Protein AF-A0A349V2T3-F1 (afdb_monomer)

pLDDT: mean 88.51, std 17.01, range [33.81, 98.19]

Secondary structure (DSSP, 8-state):
------PPPPPS-TTSSPPPPHHHHHHHHHHSTTS--SGGGHHHHHHHHHHHHSSEEHHHHHHHHHHHT--HHHHHHHHHHSTT--EE-TTPPPPPS-EEEEE-SHHHHHTTHHHHHHHHHHHHTTTSEEEEES--S-GGG---

Solvent-accessible surface area (backbone atoms only — not comparable to full-atom values): 8702 Å² total; per-residue (Å²): 142,84,82,82,86,81,79,82,80,85,80,88,79,87,84,87,69,84,78,68,46,69,66,36,36,52,52,45,54,65,45,36,61,95,58,72,82,42,75,91,39,49,67,59,43,51,48,34,39,27,74,75,65,71,33,43,41,58,57,41,49,42,19,48,14,61,70,48,73,48,57,53,65,57,51,49,50,56,44,68,68,42,86,87,50,51,72,38,55,90,92,54,81,74,77,50,93,42,71,48,70,35,24,58,34,72,61,15,43,76,55,44,21,63,64,52,51,53,52,48,43,75,75,35,49,93,69,30,37,77,38,83,37,68,75,82,84,54,69,93,62,43,43,80

Radius of gyration: 20.55 Å; Cα contacts (8 Å, |Δi|>4): 166; chains: 1; bounding box: 59×30×62 Å

Structure (mmCIF, N/CA/C/O backbone):
data_AF-A0A349V2T3-F1
#
_entry.id   AF-A0A349V2T3-F1
#
loop_
_atom_site.group_PDB
_atom_site.id
_atom_site.type_symbol
_atom_site.label_atom_id
_atom_site.label_alt_id
_atom_site.label_comp_id
_atom_site.label_asym_id
_atom_site.label_entity_id
_atom_site.label_seq_id
_atom_site.pdbx_PDB_ins_code
_atom_site.Cartn_x
_atom_site.Cartn_y
_atom_site.Cartn_z
_atom_site.occupancy
_atom_site.B_iso_or_equiv
_atom_site.auth_seq_id
_atom_site.auth_comp_id
_atom_site.auth_asym_id
_atom_site.auth_atom_id
_atom_site.pdbx_PDB_model_num
ATOM 1 N N . MET A 1 1 ? -40.761 3.173 41.885 1.00 41.12 1 MET A N 1
ATOM 2 C CA . MET A 1 1 ? -39.410 2.790 42.365 1.00 41.12 1 MET A CA 1
ATOM 3 C C . MET A 1 1 ? -39.067 1.386 41.877 1.00 41.12 1 MET A C 1
ATOM 5 O O . MET A 1 1 ? -39.654 0.444 42.385 1.00 41.12 1 MET A O 1
ATOM 9 N N . LYS A 1 2 ? -38.152 1.241 40.907 1.00 33.81 2 LYS A N 1
ATOM 10 C CA . LYS A 1 2 ? -37.184 0.128 40.777 1.00 33.81 2 LYS A CA 1
ATOM 11 C C . LYS A 1 2 ? -36.217 0.472 39.635 1.00 33.81 2 LYS A C 1
ATOM 13 O O . LYS A 1 2 ? -36.642 0.856 38.553 1.00 33.81 2 LYS A O 1
ATOM 18 N N . LYS A 1 3 ? -34.924 0.473 39.962 1.00 34.09 3 LYS A N 1
ATOM 19 C CA . LYS A 1 3 ? -33.812 1.036 39.190 1.00 34.09 3 LYS A CA 1
ATOM 20 C C . LYS A 1 3 ? -33.269 0.036 38.158 1.00 34.09 3 LYS A C 1
ATOM 22 O O . LYS A 1 3 ? -33.065 -1.123 38.486 1.00 34.09 3 LYS A O 1
ATOM 27 N N . SER A 1 4 ? -32.994 0.563 36.964 1.00 38.34 4 SER A N 1
ATOM 28 C CA . SER A 1 4 ? -31.768 0.431 36.159 1.00 38.34 4 SER A CA 1
ATOM 29 C C . SER A 1 4 ? -30.995 -0.901 36.173 1.00 38.34 4 SER A C 1
ATOM 31 O O . SER A 1 4 ? -30.253 -1.193 37.110 1.00 38.34 4 SER A O 1
ATOM 33 N N . SER A 1 5 ? -31.056 -1.628 35.050 1.00 36.28 5 SER A N 1
ATOM 34 C CA . SER A 1 5 ? -30.065 -2.648 34.682 1.00 36.28 5 SER A CA 1
ATOM 35 C C . SER A 1 5 ? -28.873 -1.967 34.001 1.00 36.28 5 SER A C 1
ATOM 37 O O . SER A 1 5 ? -28.977 -1.473 32.879 1.00 36.28 5 SER A O 1
ATOM 39 N N . HIS A 1 6 ? -27.750 -1.886 34.713 1.00 38.47 6 HIS A N 1
ATOM 40 C CA . HIS A 1 6 ? -26.508 -1.291 34.225 1.00 38.47 6 HIS A CA 1
ATOM 41 C C . HIS A 1 6 ? -25.808 -2.248 33.247 1.00 38.47 6 HIS A C 1
ATOM 43 O O . HIS A 1 6 ? -25.303 -3.303 33.639 1.00 38.47 6 HIS A O 1
ATOM 49 N N . LYS A 1 7 ? -25.756 -1.869 31.965 1.00 41.34 7 LYS A N 1
ATOM 50 C CA . LYS A 1 7 ? -24.968 -2.557 30.932 1.00 41.34 7 LYS A CA 1
ATOM 51 C C . LYS A 1 7 ? -23.472 -2.348 31.216 1.00 41.34 7 LYS A C 1
ATOM 53 O O . LYS A 1 7 ? -23.028 -1.227 31.444 1.00 41.34 7 LYS A O 1
ATOM 58 N N . ARG A 1 8 ? -22.727 -3.458 31.264 1.00 42.31 8 ARG A N 1
ATOM 59 C CA . ARG A 1 8 ? -21.340 -3.564 31.751 1.00 42.31 8 ARG A CA 1
ATOM 60 C C . ARG A 1 8 ? -20.357 -2.648 31.003 1.00 42.31 8 ARG A C 1
ATOM 62 O O . ARG A 1 8 ? -20.394 -2.531 29.783 1.00 42.31 8 ARG A O 1
ATOM 69 N N . ILE A 1 9 ? -19.476 -2.040 31.796 1.00 47.12 9 ILE A N 1
ATOM 70 C CA . ILE A 1 9 ? -18.431 -1.065 31.457 1.00 47.12 9 ILE A CA 1
ATOM 71 C C . ILE A 1 9 ? -17.311 -1.732 30.632 1.00 47.12 9 ILE A C 1
ATOM 73 O O . ILE A 1 9 ? -16.827 -2.798 31.011 1.00 47.12 9 ILE A O 1
ATOM 77 N N . ARG A 1 10 ? -16.895 -1.090 29.523 1.00 52.00 10 ARG A N 1
ATOM 78 C CA . ARG A 1 10 ? -15.760 -1.487 28.658 1.00 52.00 10 ARG A CA 1
ATOM 79 C C . ARG A 1 10 ? -14.479 -1.654 29.490 1.00 52.00 10 ARG A C 1
ATOM 81 O O . ARG A 1 10 ? -14.051 -0.724 30.172 1.00 52.00 10 ARG A O 1
ATOM 88 N N . GLY A 1 11 ? -13.858 -2.830 29.415 1.00 40.09 11 GLY A N 1
ATOM 89 C CA . GLY A 1 11 ? -12.604 -3.145 30.099 1.00 40.09 11 GLY A CA 1
ATOM 90 C C . GLY A 1 11 ? -11.380 -2.522 29.417 1.00 40.09 11 GLY A C 1
ATOM 91 O O . GLY A 1 11 ? -11.078 -2.836 28.275 1.00 40.09 11 GLY A O 1
ATOM 92 N N . LYS A 1 12 ? -10.711 -1.625 30.153 1.00 42.97 12 LYS A N 1
ATOM 93 C CA . LYS A 1 12 ? -9.303 -1.171 30.100 1.00 42.97 12 LYS A CA 1
ATOM 94 C C . LYS A 1 12 ? -8.491 -1.378 28.802 1.00 42.97 12 LYS A C 1
ATOM 96 O O . LYS A 1 12 ? -7.601 -2.212 28.730 1.00 42.97 12 LYS A O 1
ATOM 101 N N . GLY A 1 13 ? -8.698 -0.433 27.887 1.00 46.53 13 GLY A N 1
ATOM 102 C CA . GLY A 1 13 ? -7.702 0.165 26.979 1.00 46.53 13 GLY A CA 1
ATOM 103 C C . GLY A 1 13 ? -8.022 1.646 26.705 1.00 46.53 13 GLY A C 1
ATOM 104 O O . GLY A 1 13 ? -7.578 2.236 25.728 1.00 46.53 13 GLY A O 1
ATOM 105 N N . ALA A 1 14 ? -8.875 2.243 27.543 1.00 47.50 14 ALA A N 1
ATOM 106 C CA . ALA A 1 14 ? -9.406 3.582 27.359 1.00 47.50 14 ALA A CA 1
ATOM 107 C C . ALA A 1 14 ? -8.377 4.623 27.817 1.00 47.50 14 ALA A C 1
ATOM 109 O O . ALA A 1 14 ? -8.154 4.777 29.017 1.00 47.50 14 ALA A O 1
ATOM 110 N N . GLY A 1 15 ? -7.770 5.347 26.874 1.00 50.41 15 GLY A N 1
ATOM 111 C CA . GLY A 1 15 ? -7.262 6.689 27.174 1.00 50.41 15 GLY A CA 1
ATOM 112 C C . GLY A 1 15 ? -5.919 7.113 26.585 1.00 50.41 15 GLY A C 1
ATOM 113 O O . GLY A 1 15 ? -5.519 8.239 26.855 1.00 50.41 15 GLY A O 1
ATOM 114 N N . LYS A 1 16 ? -5.208 6.293 25.800 1.00 48.44 16 LYS A N 1
ATOM 115 C CA . LYS A 1 16 ? -3.943 6.728 25.162 1.00 48.44 16 LYS A CA 1
ATOM 116 C C . LYS A 1 16 ? -3.793 6.231 23.722 1.00 48.44 16 LYS A C 1
ATOM 118 O O . LYS A 1 16 ? -2.782 5.645 23.360 1.00 48.44 16 LYS A O 1
ATOM 123 N N . GLY A 1 17 ? -4.822 6.450 22.913 1.00 62.81 17 GLY A N 1
ATOM 124 C CA . GLY A 1 17 ? -4.804 6.191 21.475 1.00 62.81 17 GLY A CA 1
ATOM 125 C C . GLY A 1 17 ? -5.642 7.233 20.748 1.00 62.81 17 GLY A C 1
ATOM 126 O O . GLY A 1 17 ? -6.452 7.920 21.376 1.00 62.81 17 GLY A O 1
ATOM 127 N N . ARG A 1 18 ? -5.431 7.373 19.437 1.00 70.94 18 ARG A N 1
ATOM 128 C CA . ARG A 1 18 ? -6.241 8.262 18.602 1.00 70.94 18 ARG A CA 1
ATOM 129 C C . ARG A 1 18 ? -7.714 7.861 18.718 1.00 70.94 18 ARG A C 1
ATOM 131 O O . ARG A 1 18 ? -8.035 6.675 18.686 1.00 70.94 18 ARG A O 1
ATOM 138 N N . ALA A 1 19 ? -8.597 8.840 18.906 1.00 84.81 19 ALA A N 1
ATOM 139 C CA . ALA A 1 19 ? -10.030 8.577 18.914 1.00 84.81 19 ALA A CA 1
ATOM 140 C C . ALA A 1 19 ? -10.466 8.077 17.530 1.00 84.81 19 ALA A C 1
ATOM 142 O O . ALA A 1 19 ? -9.973 8.564 16.511 1.00 84.81 19 ALA A O 1
ATOM 143 N N . VAL A 1 20 ? -11.380 7.109 17.506 1.00 91.31 20 VAL A N 1
ATOM 144 C CA . VAL A 1 20 ? -11.966 6.611 16.260 1.00 91.31 20 VAL A CA 1
ATOM 145 C C . VAL A 1 20 ? -12.893 7.688 15.709 1.00 91.31 20 VAL A C 1
ATO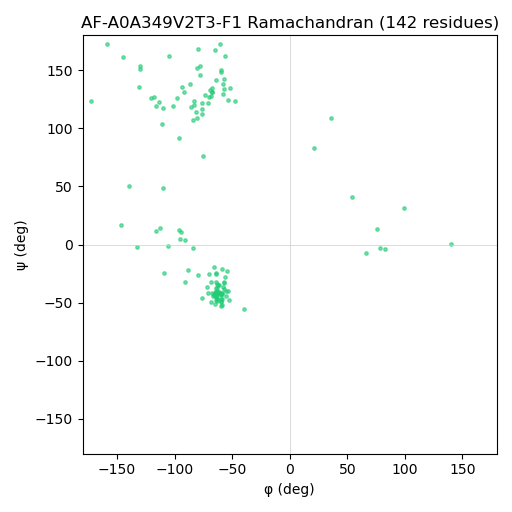M 147 O O . VAL A 1 20 ? -13.828 8.110 16.390 1.00 91.31 20 VAL A O 1
ATOM 150 N N . ASP A 1 21 ? -12.617 8.135 14.489 1.00 93.38 21 ASP A N 1
ATOM 151 C CA . ASP A 1 21 ? -13.490 9.041 13.750 1.00 93.38 21 ASP A CA 1
ATOM 152 C C . ASP A 1 21 ? -14.697 8.253 13.199 1.00 93.38 21 ASP A C 1
ATOM 154 O O . ASP A 1 21 ? -14.493 7.295 12.444 1.00 93.38 21 ASP A O 1
ATOM 158 N N . PRO A 1 22 ? -15.948 8.623 13.545 1.00 94.44 22 PRO A N 1
ATOM 159 C CA . PRO A 1 22 ? -17.143 7.962 13.025 1.00 94.44 22 PRO A CA 1
ATOM 160 C C . PRO A 1 22 ? -17.235 7.959 11.494 1.00 94.44 22 PRO A C 1
ATOM 162 O O . PRO A 1 22 ? -17.760 7.001 10.924 1.00 94.44 22 PRO A O 1
ATOM 165 N N . ALA A 1 23 ? -16.722 8.998 10.823 1.00 96.38 23 ALA A N 1
ATOM 166 C CA . ALA A 1 23 ? -16.718 9.065 9.364 1.00 96.38 23 ALA A CA 1
ATOM 167 C C . ALA A 1 23 ? -15.762 8.018 8.774 1.00 96.38 23 ALA A C 1
ATOM 169 O O . ALA A 1 23 ? -16.174 7.196 7.956 1.00 96.38 23 ALA A O 1
ATOM 170 N N . ALA A 1 24 ? -14.524 7.967 9.278 1.00 95.81 24 ALA A N 1
ATOM 171 C CA . ALA A 1 24 ? -13.537 6.969 8.866 1.00 95.81 24 ALA A CA 1
ATOM 172 C C . ALA A 1 24 ? -14.004 5.534 9.171 1.00 95.81 24 ALA A C 1
ATOM 174 O O . ALA A 1 24 ? -13.743 4.617 8.396 1.00 95.81 24 ALA A O 1
ATOM 175 N N . GLN A 1 25 ? -14.726 5.323 10.275 1.00 96.69 25 GLN A N 1
ATOM 176 C CA . GLN A 1 25 ? -15.301 4.017 10.598 1.00 96.69 25 GLN A CA 1
ATOM 177 C C . GLN A 1 25 ? -16.366 3.582 9.587 1.00 96.69 25 GLN A C 1
ATOM 179 O O . GLN A 1 25 ? -16.357 2.426 9.160 1.00 96.69 25 GLN A O 1
ATOM 184 N N . ALA A 1 26 ? -17.257 4.488 9.177 1.00 97.75 26 ALA A N 1
ATOM 185 C CA . ALA A 1 26 ? -18.260 4.196 8.154 1.00 97.75 26 ALA A CA 1
ATOM 186 C C . ALA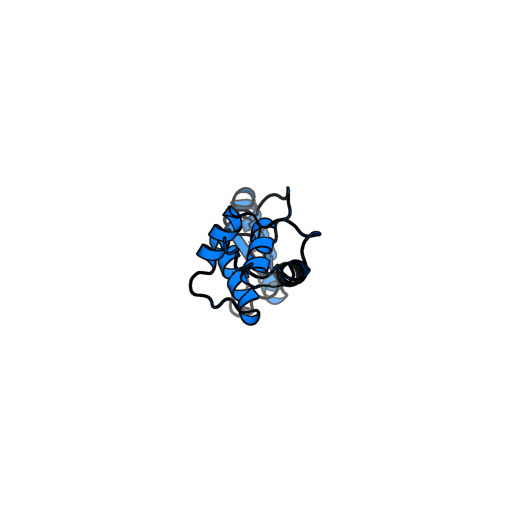 A 1 26 ? -17.616 3.906 6.786 1.00 97.75 26 ALA A C 1
ATOM 188 O O . ALA A 1 26 ? -18.002 2.951 6.113 1.00 97.75 26 ALA A O 1
ATOM 189 N N . GLU A 1 27 ? -16.601 4.685 6.410 1.00 98.00 27 GLU A N 1
ATOM 190 C CA . GLU A 1 27 ? -15.800 4.495 5.196 1.00 98.00 27 GLU A CA 1
ATOM 191 C C . GLU A 1 27 ? -15.111 3.127 5.152 1.00 98.00 27 GLU A C 1
ATOM 193 O O . GLU A 1 27 ? -15.270 2.378 4.185 1.00 98.00 27 GLU A O 1
ATOM 198 N N . VAL A 1 28 ? -14.388 2.771 6.220 1.00 97.94 28 VAL A N 1
ATOM 199 C CA . VAL A 1 28 ? -13.693 1.481 6.312 1.00 97.94 28 VAL A CA 1
ATOM 200 C C . VAL A 1 28 ? -14.690 0.331 6.302 1.00 97.94 28 VAL A C 1
ATOM 202 O O . VAL A 1 28 ? -14.495 -0.611 5.540 1.00 97.94 28 VAL A O 1
ATOM 205 N N . SER A 1 29 ? -15.778 0.426 7.072 1.00 97.69 29 SER A N 1
ATOM 206 C CA . SER A 1 29 ? -16.844 -0.585 7.088 1.00 97.69 29 SER A CA 1
ATOM 207 C C . SER A 1 29 ? -17.404 -0.834 5.683 1.00 97.69 29 SER A C 1
ATOM 209 O O . SER A 1 29 ? -17.523 -1.976 5.252 1.00 97.69 29 SER A O 1
ATOM 211 N N . ALA A 1 30 ? -17.657 0.235 4.921 1.00 98.06 30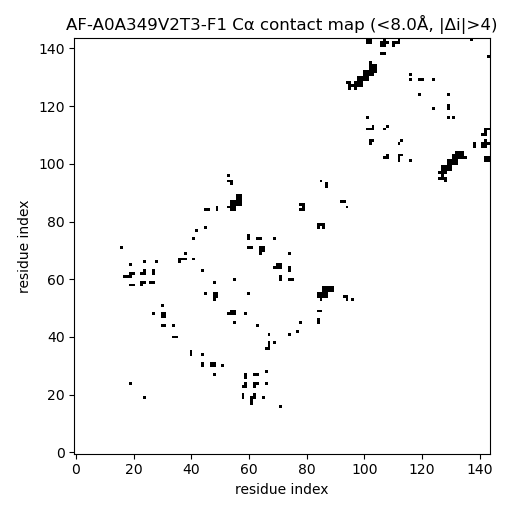 ALA A N 1
ATOM 212 C CA . ALA A 1 30 ? -18.119 0.118 3.544 1.00 98.06 30 ALA A CA 1
ATOM 213 C 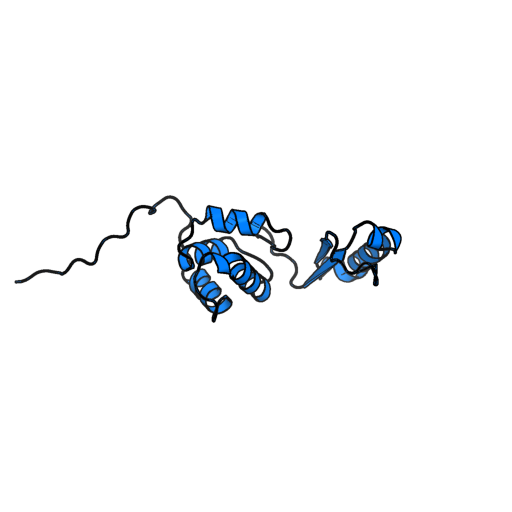C . ALA A 1 30 ? -17.051 -0.452 2.593 1.00 98.06 30 ALA A C 1
ATOM 215 O O . ALA A 1 30 ? -17.403 -1.072 1.590 1.00 98.06 30 ALA A O 1
ATOM 216 N N . ALA A 1 31 ? -15.760 -0.188 2.826 1.00 97.69 31 ALA A N 1
ATOM 217 C CA . ALA A 1 31 ? -14.663 -0.695 1.997 1.00 97.69 31 ALA A CA 1
ATOM 218 C C . ALA A 1 31 ? -14.424 -2.197 2.183 1.00 97.69 31 ALA A C 1
ATOM 220 O O . ALA A 1 31 ? -14.138 -2.884 1.205 1.00 97.69 31 ALA A O 1
ATOM 221 N N . ILE A 1 32 ? -14.575 -2.698 3.409 1.00 97.50 32 ILE A N 1
ATOM 222 C CA . ILE A 1 32 ? -14.338 -4.107 3.756 1.00 97.50 32 ILE A CA 1
ATOM 223 C C . ILE A 1 32 ? -15.621 -4.951 3.756 1.00 97.50 32 ILE A C 1
ATOM 225 O O . ILE A 1 32 ? -15.619 -6.072 4.263 1.00 97.50 32 ILE A O 1
ATOM 229 N N . ASP A 1 33 ? -16.717 -4.422 3.207 1.00 97.31 33 ASP A N 1
ATOM 230 C CA . ASP A 1 33 ? -17.997 -5.125 3.132 1.00 97.31 33 ASP A CA 1
ATOM 231 C C . ASP A 1 33 ? -17.836 -6.522 2.505 1.00 97.31 33 ASP A C 1
ATOM 233 O O . ASP A 1 33 ? -17.128 -6.713 1.512 1.00 97.31 33 ASP A O 1
ATOM 237 N N . GLY A 1 34 ? -18.469 -7.518 3.127 1.00 95.88 34 GLY A N 1
ATOM 238 C CA . GLY A 1 34 ? -18.356 -8.926 2.739 1.00 95.88 34 GLY A CA 1
ATOM 239 C C . GLY A 1 34 ? -17.130 -9.677 3.279 1.00 95.88 34 GLY A C 1
ATOM 240 O O . GLY A 1 34 ? -17.050 -10.890 3.083 1.00 95.88 34 GLY A O 1
ATOM 241 N N . ILE A 1 35 ? -16.203 -9.020 3.986 1.00 96.06 35 ILE A N 1
ATOM 242 C CA . ILE A 1 35 ? -15.077 -9.683 4.666 1.00 96.06 35 ILE A CA 1
ATOM 243 C C . ILE A 1 35 ? -15.445 -9.976 6.125 1.00 96.06 35 ILE A C 1
ATOM 245 O O . ILE A 1 35 ? -15.990 -9.131 6.835 1.00 96.06 35 ILE A O 1
ATOM 249 N N . ALA A 1 36 ? -15.125 -11.181 6.603 1.00 95.06 36 ALA A N 1
ATOM 250 C CA . ALA A 1 36 ? -15.299 -11.521 8.009 1.00 95.06 36 ALA A CA 1
ATOM 251 C C . ALA A 1 36 ? -14.331 -10.706 8.885 1.00 95.06 36 ALA A C 1
ATOM 253 O O . ALA A 1 36 ? -13.128 -10.667 8.630 1.00 95.06 36 ALA A O 1
ATOM 254 N N . LEU A 1 37 ? -14.842 -10.086 9.954 1.00 94.75 37 LEU A N 1
ATOM 255 C CA . LEU A 1 37 ? -14.041 -9.290 10.890 1.00 94.75 37 LEU A CA 1
ATOM 256 C C . LEU A 1 37 ? -13.214 -10.197 11.813 1.00 94.75 37 LEU A C 1
ATOM 258 O O . LEU A 1 37 ? -13.554 -10.420 12.975 1.00 94.75 37 LEU A O 1
ATOM 262 N N . GLN A 1 38 ? -12.140 -10.757 11.264 1.00 94.31 38 GLN A N 1
ATOM 263 C CA . GLN A 1 38 ? -11.187 -11.619 11.956 1.00 94.31 38 GLN A CA 1
ATOM 264 C C . GLN A 1 38 ? -9.763 -11.135 11.688 1.00 94.31 38 GLN A C 1
ATOM 266 O O . GLN A 1 38 ? -9.472 -10.573 10.633 1.00 94.31 38 GLN A O 1
ATOM 271 N N . ARG A 1 39 ? -8.861 -11.387 12.640 1.00 93.62 39 ARG A N 1
ATOM 272 C CA . ARG A 1 39 ? -7.449 -10.982 12.558 1.00 93.62 39 ARG A CA 1
ATOM 273 C C . ARG A 1 39 ? -6.771 -11.462 11.271 1.00 93.62 39 ARG A C 1
ATOM 275 O O . ARG A 1 39 ? -6.023 -10.704 10.663 1.00 93.62 39 ARG A O 1
ATOM 282 N N . ASP A 1 40 ? -7.071 -12.683 10.838 1.00 95.06 40 ASP A N 1
ATOM 283 C CA . ASP A 1 40 ? -6.448 -13.311 9.666 1.00 95.06 40 ASP A CA 1
ATOM 284 C C . ASP A 1 40 ? -6.799 -12.596 8.350 1.00 95.06 40 ASP A C 1
ATOM 286 O O . ASP A 1 40 ? -6.072 -12.706 7.365 1.00 95.06 40 ASP A O 1
ATOM 290 N N . HIS A 1 41 ? -7.871 -11.797 8.343 1.00 96.38 41 HIS A N 1
ATOM 291 C CA . HIS A 1 41 ? -8.282 -10.986 7.199 1.00 96.38 41 HIS A CA 1
ATOM 292 C C . HIS A 1 41 ? -7.684 -9.573 7.192 1.00 96.38 41 HIS A C 1
ATOM 294 O O . HIS A 1 41 ? -8.001 -8.793 6.297 1.00 96.38 41 HIS A O 1
ATOM 300 N N . LEU A 1 42 ? -6.801 -9.224 8.136 1.00 97.19 42 LEU A N 1
ATOM 301 C CA . LEU A 1 42 ? -6.223 -7.879 8.235 1.00 97.19 42 LEU A CA 1
ATOM 302 C C . LEU A 1 42 ? -5.602 -7.399 6.913 1.00 97.19 42 LEU A C 1
ATOM 304 O O . LEU A 1 42 ? -5.885 -6.287 6.478 1.00 97.19 42 LEU A O 1
ATOM 308 N N . ILE A 1 43 ? -4.791 -8.235 6.260 1.00 97.31 43 ILE A N 1
ATOM 309 C CA . ILE A 1 43 ? -4.120 -7.869 5.002 1.00 97.31 43 ILE A CA 1
ATOM 310 C C . ILE A 1 43 ? -5.141 -7.630 3.881 1.00 97.31 43 ILE A C 1
ATOM 312 O O . ILE A 1 43 ? -5.034 -6.639 3.165 1.00 97.31 43 ILE A O 1
ATOM 316 N N . GLU A 1 44 ? -6.165 -8.478 3.768 1.00 97.44 44 GLU A N 1
ATOM 317 C CA . GLU A 1 44 ? -7.241 -8.301 2.782 1.00 97.44 44 GLU A CA 1
ATOM 318 C C . GLU A 1 44 ? -8.028 -7.006 3.043 1.00 97.44 44 GLU A C 1
ATOM 320 O O . GLU A 1 44 ? -8.286 -6.234 2.122 1.00 97.44 44 GLU A O 1
ATOM 325 N N . CYS A 1 45 ? -8.338 -6.700 4.306 1.00 98.00 45 CYS A N 1
ATOM 326 C CA . CYS A 1 45 ? -8.966 -5.433 4.677 1.00 98.00 45 CYS A CA 1
ATOM 327 C C . CYS A 1 45 ? -8.104 -4.222 4.279 1.00 98.00 45 CYS A C 1
ATOM 329 O O . CYS A 1 45 ? -8.631 -3.249 3.737 1.00 98.00 45 CYS A O 1
ATOM 331 N N . LEU A 1 46 ? -6.787 -4.276 4.510 1.00 98.12 46 LEU A N 1
ATOM 332 C CA . LEU A 1 46 ? -5.858 -3.217 4.098 1.00 98.12 46 LEU A CA 1
ATOM 333 C C . LEU A 1 46 ? -5.841 -3.051 2.572 1.00 98.12 46 LEU A C 1
ATOM 335 O O . LEU A 1 46 ? -5.888 -1.918 2.092 1.00 98.12 46 LEU A O 1
ATOM 339 N N . HIS A 1 47 ? -5.854 -4.149 1.807 1.00 97.56 47 HIS A N 1
ATOM 340 C CA . HIS A 1 47 ? -5.974 -4.088 0.348 1.00 97.56 47 HIS A CA 1
ATOM 341 C C . HIS A 1 47 ? -7.271 -3.411 -0.090 1.00 97.56 47 HIS A C 1
ATOM 343 O O . HIS A 1 47 ? -7.215 -2.485 -0.893 1.00 97.56 47 HIS A O 1
ATOM 349 N N . ARG A 1 48 ? -8.425 -3.768 0.486 1.00 97.88 48 ARG A N 1
ATOM 350 C CA . ARG A 1 48 ? -9.704 -3.124 0.136 1.00 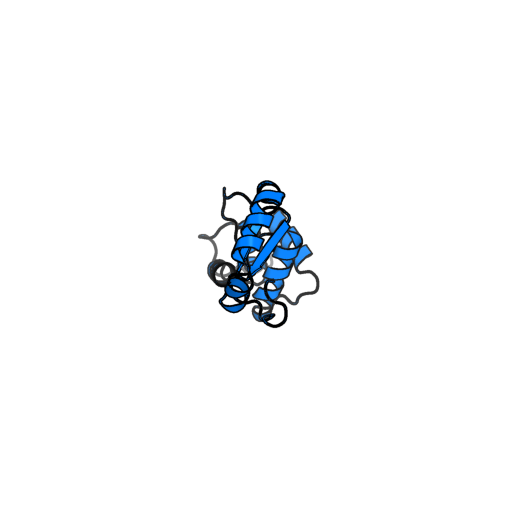97.88 48 ARG A CA 1
ATOM 351 C C . ARG A 1 48 ? -9.723 -1.625 0.408 1.00 97.88 48 ARG A C 1
ATOM 353 O O . ARG A 1 48 ? -10.227 -0.857 -0.415 1.00 97.88 48 ARG A O 1
ATOM 360 N N . ILE A 1 49 ? -9.181 -1.204 1.549 1.00 97.56 49 ILE A N 1
ATOM 361 C CA . ILE A 1 49 ? -9.071 0.219 1.888 1.00 97.56 49 ILE A CA 1
ATOM 362 C C . ILE A 1 49 ? -8.149 0.910 0.879 1.00 97.56 49 ILE A C 1
ATOM 364 O O . ILE A 1 49 ? -8.530 1.930 0.308 1.00 97.56 49 ILE A O 1
ATOM 368 N N . GLN A 1 50 ? -6.977 0.338 0.595 1.00 96.19 50 GLN A N 1
ATOM 369 C CA . GLN A 1 50 ? -6.043 0.914 -0.366 1.00 96.19 50 GLN A CA 1
ATOM 370 C C . GLN A 1 50 ? -6.604 0.958 -1.793 1.00 96.19 50 GLN A C 1
ATOM 372 O O . GLN A 1 50 ? -6.442 1.962 -2.476 1.00 96.19 50 GLN A O 1
ATOM 377 N N . ASP A 1 51 ? -7.302 -0.069 -2.263 1.00 95.00 51 ASP A N 1
ATOM 378 C CA . ASP A 1 51 ? -7.872 -0.080 -3.613 1.00 95.00 51 ASP A CA 1
ATOM 379 C C . ASP A 1 51 ? -8.925 1.016 -3.786 1.00 95.00 51 ASP A C 1
ATOM 381 O O . ASP A 1 51 ? -8.994 1.670 -4.840 1.00 95.00 51 ASP A O 1
ATOM 385 N N . ARG A 1 52 ? -9.712 1.249 -2.728 1.00 95.81 52 ARG A N 1
ATOM 386 C CA . ARG A 1 52 ? -10.768 2.260 -2.702 1.00 95.81 52 ARG A CA 1
ATOM 387 C C . ARG A 1 52 ? -10.231 3.679 -2.543 1.00 95.81 52 ARG A C 1
ATOM 389 O O . ARG A 1 52 ? -10.673 4.563 -3.272 1.00 95.81 52 ARG A O 1
ATOM 396 N N . TYR A 1 53 ? -9.300 3.896 -1.617 1.00 94.81 53 TYR A N 1
ATOM 397 C CA . TYR A 1 53 ? -8.824 5.230 -1.223 1.00 94.81 53 TYR A CA 1
ATOM 398 C C . TYR A 1 53 ? -7.423 5.576 -1.750 1.00 94.81 53 TYR A C 1
ATOM 400 O O . TYR A 1 53 ? -6.932 6.679 -1.524 1.00 94.81 53 TYR A O 1
ATOM 408 N N . LYS A 1 54 ? -6.776 4.652 -2.467 1.00 93.88 54 LYS A N 1
ATOM 409 C CA . LYS A 1 54 ? -5.415 4.736 -3.041 1.00 93.88 54 LYS A CA 1
ATOM 410 C C . LYS A 1 54 ? -4.270 4.804 -2.036 1.00 93.88 54 LYS A C 1
ATOM 412 O O . LYS A 1 54 ? -3.115 4.711 -2.431 1.00 93.88 54 LYS A O 1
ATOM 417 N N . HIS A 1 55 ? -4.580 4.929 -0.754 1.00 95.31 55 HIS A N 1
ATOM 418 C CA . HIS A 1 55 ? -3.627 4.968 0.342 1.00 95.31 55 HIS A CA 1
ATOM 419 C C . HIS A 1 55 ? -4.321 4.586 1.654 1.00 95.31 55 HIS A C 1
ATOM 421 O O . HIS A 1 55 ? -5.546 4.464 1.718 1.00 95.31 55 HIS A O 1
ATOM 427 N N . LEU A 1 56 ? -3.530 4.424 2.709 1.00 96.81 56 LEU A N 1
ATOM 428 C CA . LEU A 1 56 ? -3.989 4.123 4.057 1.00 96.81 56 LEU A CA 1
ATOM 429 C C . LEU A 1 56 ? -3.755 5.333 4.957 1.00 96.81 56 LEU A C 1
ATOM 431 O O . LEU A 1 56 ? -2.628 5.610 5.375 1.00 96.81 56 LEU A O 1
ATOM 435 N N . SER A 1 57 ? -4.825 6.063 5.261 1.00 95.44 57 SER A N 1
ATOM 436 C CA . SER A 1 57 ? -4.749 7.205 6.171 1.00 95.44 57 SER A CA 1
ATOM 437 C C . SER A 1 57 ? -4.706 6.753 7.638 1.00 95.44 57 SER A C 1
ATOM 439 O O . SER A 1 57 ? -5.242 5.705 8.012 1.00 95.44 57 SER A O 1
ATOM 441 N N . ALA A 1 58 ? -4.112 7.564 8.513 1.00 93.56 58 ALA A N 1
ATOM 442 C CA . ALA A 1 58 ? -4.107 7.282 9.951 1.00 93.56 58 ALA A CA 1
ATOM 443 C C . ALA A 1 58 ? -5.524 7.129 10.576 1.00 93.56 58 ALA A C 1
ATOM 445 O O . ALA A 1 58 ? -5.701 6.227 11.408 1.00 93.56 58 ALA A O 1
ATOM 446 N N . PRO A 1 59 ? -6.552 7.920 10.184 1.00 94.44 59 PRO A N 1
ATOM 447 C CA . PRO A 1 59 ? -7.942 7.654 10.564 1.00 94.44 59 PRO A CA 1
ATOM 448 C C . PRO A 1 59 ? -8.456 6.284 10.102 1.00 94.44 59 PRO A C 1
ATOM 450 O O . PRO A 1 59 ? -9.072 5.582 10.904 1.00 94.44 59 PRO A O 1
ATOM 453 N N . HIS A 1 60 ? -8.158 5.860 8.865 1.00 96.50 60 HIS A N 1
ATOM 454 C CA . HIS A 1 60 ? -8.574 4.542 8.354 1.00 96.50 60 HIS A CA 1
ATOM 455 C C . HIS A 1 60 ? -7.926 3.391 9.124 1.00 96.50 60 HIS A C 1
ATOM 457 O O . HIS A 1 60 ? -8.617 2.447 9.497 1.00 96.50 60 HIS A O 1
ATOM 463 N N . LEU A 1 61 ? -6.628 3.477 9.429 1.00 96.06 61 LEU A N 1
ATOM 464 C CA . LEU A 1 61 ? -5.932 2.449 10.216 1.00 96.06 61 LEU A CA 1
ATOM 465 C C . LEU A 1 61 ? -6.482 2.351 11.646 1.00 96.06 61 LEU A C 1
ATOM 467 O O . LEU A 1 61 ? -6.669 1.254 12.172 1.00 96.06 61 LEU A O 1
ATOM 471 N N . THR A 1 62 ? -6.791 3.496 12.262 1.00 95.12 62 THR A N 1
ATOM 472 C CA . THR A 1 62 ? -7.402 3.548 13.602 1.00 95.12 62 THR A CA 1
ATOM 473 C C . THR A 1 62 ? -8.805 2.936 13.593 1.00 95.12 62 THR A C 1
ATOM 475 O O . THR A 1 62 ? -9.146 2.155 14.480 1.00 95.12 62 THR A O 1
ATOM 478 N N . ALA A 1 63 ? -9.609 3.256 12.575 1.00 96.38 63 ALA A N 1
ATOM 479 C CA . ALA A 1 63 ? -10.941 2.691 12.393 1.00 96.38 63 ALA A CA 1
ATOM 480 C C . ALA A 1 63 ? -10.905 1.176 12.141 1.00 96.38 63 ALA A C 1
ATOM 482 O O . ALA A 1 63 ? -11.688 0.440 12.741 1.00 96.38 63 ALA A O 1
ATOM 483 N N . LEU A 1 64 ? -9.976 0.697 11.310 1.00 97.50 64 LEU A N 1
ATOM 484 C CA . LEU A 1 64 ? -9.802 -0.731 11.048 1.00 97.50 64 LEU A CA 1
ATOM 485 C C . LEU A 1 64 ? -9.403 -1.499 12.315 1.00 97.50 64 LEU A C 1
ATOM 487 O O . LEU A 1 64 ? -9.940 -2.576 12.571 1.00 97.50 64 LEU A O 1
ATOM 491 N N . ALA A 1 65 ? -8.501 -0.936 13.126 1.00 96.56 65 ALA A N 1
ATOM 492 C CA . ALA A 1 65 ? -8.105 -1.529 14.401 1.00 96.56 65 ALA A CA 1
ATOM 493 C C . ALA A 1 65 ? -9.298 -1.680 15.360 1.00 96.56 65 ALA A C 1
ATOM 495 O O . ALA A 1 65 ? -9.454 -2.732 15.977 1.00 96.56 65 ALA A O 1
ATOM 496 N N . ASP A 1 66 ? -10.176 -0.673 15.439 1.00 95.44 66 ASP A N 1
ATOM 497 C CA . ASP A 1 66 ? -11.401 -0.755 16.244 1.00 95.44 66 ASP A CA 1
ATOM 498 C C . ASP A 1 66 ? -12.377 -1.809 15.692 1.00 95.44 66 ASP A C 1
ATOM 500 O O . ASP A 1 66 ? -12.888 -2.625 16.457 1.00 95.44 66 ASP A O 1
ATOM 504 N N . LEU A 1 67 ? -12.583 -1.878 14.373 1.00 95.81 67 LEU A N 1
ATOM 505 C CA . LEU A 1 67 ? -13.483 -2.865 13.755 1.00 95.81 67 LEU A CA 1
ATOM 506 C C . LEU A 1 67 ? -13.016 -4.314 13.963 1.00 95.81 67 LEU A C 1
ATOM 508 O O . LEU A 1 67 ? -13.831 -5.182 14.272 1.00 95.81 67 LEU A O 1
ATOM 512 N N . LEU A 1 68 ? -11.712 -4.573 13.837 1.00 95.50 68 LEU A N 1
ATOM 513 C CA . LEU A 1 68 ? -11.123 -5.901 14.046 1.00 95.50 68 LEU A CA 1
ATOM 514 C C . LEU A 1 68 ? -10.812 -6.208 15.521 1.00 95.50 68 LEU A C 1
ATOM 516 O O . LEU A 1 68 ? -10.365 -7.312 15.828 1.00 95.50 68 LEU A O 1
ATOM 520 N N . GLN A 1 69 ? -11.042 -5.254 16.434 1.00 94.44 69 GLN A N 1
ATOM 521 C CA . GLN A 1 69 ? -10.675 -5.343 17.855 1.00 94.44 69 GLN A CA 1
ATOM 522 C C . GLN A 1 69 ? -9.181 -5.673 18.067 1.00 94.44 69 GLN A C 1
ATOM 524 O O . GLN A 1 69 ? -8.817 -6.460 18.943 1.00 94.44 69 GLN A O 1
ATOM 529 N N . LEU A 1 70 ? -8.311 -5.056 17.262 1.00 94.62 70 LEU A N 1
ATOM 530 C CA . LEU A 1 70 ? -6.853 -5.188 17.326 1.00 94.62 70 LEU A CA 1
ATOM 531 C C . LEU A 1 70 ? -6.206 -3.949 17.954 1.00 94.62 70 LEU A C 1
ATOM 533 O O . LEU A 1 70 ? -6.794 -2.868 18.019 1.00 94.62 70 LEU A O 1
ATOM 537 N N . ALA A 1 71 ? -4.958 -4.088 18.404 1.00 93.25 71 ALA A N 1
ATOM 538 C CA . ALA A 1 71 ? -4.175 -2.937 18.834 1.00 93.25 71 ALA A CA 1
ATOM 539 C C . ALA A 1 71 ? -3.854 -2.035 17.620 1.00 93.25 71 ALA A C 1
ATOM 541 O O . ALA A 1 71 ? -3.399 -2.551 16.598 1.00 93.25 71 ALA A O 1
ATOM 542 N N . PRO A 1 72 ? -4.000 -0.696 17.714 1.00 92.12 72 PRO A N 1
ATOM 543 C CA . PRO A 1 72 ? -3.654 0.203 16.609 1.00 92.12 72 PRO A CA 1
ATOM 544 C C . PRO A 1 72 ? -2.203 0.065 16.134 1.00 92.12 72 PRO A C 1
ATOM 546 O O . PRO A 1 72 ? -1.926 0.200 14.946 1.00 92.12 72 PRO A O 1
ATOM 549 N N . THR A 1 73 ? -1.281 -0.235 17.055 1.00 92.69 73 THR A N 1
ATOM 550 C CA . THR A 1 73 ? 0.135 -0.477 16.749 1.00 92.69 73 THR A CA 1
ATOM 551 C C . THR A 1 73 ? 0.324 -1.685 15.848 1.00 92.69 73 THR A C 1
ATOM 553 O O . THR A 1 73 ? 1.100 -1.615 14.910 1.00 92.69 73 THR A O 1
ATOM 556 N N . GLU A 1 74 ? -0.424 -2.759 16.078 1.00 94.38 74 GLU A N 1
ATOM 557 C CA . GLU A 1 74 ? -0.316 -3.983 15.291 1.00 94.38 74 GLU A CA 1
ATOM 558 C C . GLU A 1 74 ? -0.780 -3.766 13.846 1.00 94.38 74 GLU A C 1
ATOM 560 O O . GLU A 1 74 ? -0.106 -4.166 12.899 1.00 94.38 74 GLU A O 1
ATOM 565 N N . VAL A 1 75 ? -1.906 -3.070 13.664 1.00 96.06 75 VAL A N 1
ATOM 566 C CA . VAL A 1 75 ? -2.403 -2.706 12.329 1.00 96.06 75 VAL A CA 1
ATOM 567 C C . VAL A 1 75 ? -1.396 -1.808 11.607 1.00 96.06 75 VAL A C 1
ATOM 569 O O . VAL A 1 75 ? -1.137 -1.999 10.420 1.00 96.06 75 VAL A O 1
ATOM 572 N N . TYR A 1 76 ? -0.792 -0.857 12.324 1.00 94.81 76 TYR A N 1
ATOM 573 C CA . TYR A 1 76 ? 0.224 0.039 11.775 1.00 94.81 76 TYR A CA 1
ATOM 574 C C . TYR A 1 76 ? 1.524 -0.687 11.401 1.00 94.81 76 TYR A C 1
ATOM 576 O O . TYR A 1 76 ? 2.098 -0.416 10.346 1.00 94.81 76 TYR A O 1
ATOM 584 N N . GLU A 1 77 ? 1.984 -1.620 12.233 1.00 95.50 77 GLU A N 1
ATOM 585 C CA . GLU A 1 77 ? 3.150 -2.463 11.956 1.00 95.50 77 GLU A CA 1
ATOM 586 C C . GLU A 1 77 ? 2.936 -3.279 10.684 1.00 95.50 77 GLU A C 1
ATOM 588 O O . GLU A 1 77 ? 3.775 -3.240 9.790 1.00 95.50 77 GLU A O 1
ATOM 593 N N . VAL A 1 78 ? 1.784 -3.941 10.543 1.00 96.81 78 VAL A N 1
ATOM 594 C CA . VAL A 1 78 ? 1.468 -4.709 9.330 1.00 96.81 78 VAL A CA 1
ATOM 595 C C . VAL A 1 78 ? 1.396 -3.790 8.110 1.00 96.81 78 VAL A C 1
ATOM 597 O O . VAL A 1 78 ? 2.014 -4.083 7.087 1.00 96.81 78 VAL A O 1
ATOM 600 N N . ALA A 1 79 ? 0.702 -2.655 8.217 1.00 96.75 79 ALA A N 1
ATOM 601 C CA . ALA A 1 79 ? 0.564 -1.712 7.110 1.00 96.75 79 ALA A CA 1
ATOM 602 C C . ALA A 1 79 ? 1.911 -1.126 6.653 1.00 96.75 79 ALA A C 1
ATOM 604 O O . ALA A 1 79 ? 2.099 -0.899 5.466 1.00 96.75 79 ALA A O 1
ATOM 605 N N . THR A 1 80 ? 2.856 -0.892 7.564 1.00 94.88 80 THR A N 1
ATOM 606 C CA . THR A 1 80 ? 4.178 -0.337 7.218 1.00 94.88 80 THR A CA 1
ATOM 607 C C . THR A 1 80 ? 5.214 -1.399 6.848 1.00 94.88 80 THR A C 1
ATOM 609 O O . THR A 1 80 ? 6.178 -1.088 6.150 1.00 94.88 80 THR A O 1
ATOM 612 N N . PHE A 1 81 ? 5.030 -2.648 7.282 1.00 95.38 81 PHE A N 1
ATOM 613 C CA . PHE A 1 81 ? 5.935 -3.755 6.975 1.00 95.38 81 PHE A CA 1
ATOM 614 C C . PHE A 1 81 ? 5.852 -4.194 5.507 1.00 95.38 81 PHE A C 1
ATOM 616 O O . PHE A 1 81 ? 6.877 -4.466 4.878 1.00 95.38 81 PHE A O 1
ATOM 623 N N . TYR A 1 82 ? 4.645 -4.263 4.939 1.00 93.62 82 TYR A N 1
ATOM 624 C CA . TYR A 1 82 ? 4.464 -4.663 3.544 1.00 93.62 82 TYR A CA 1
ATOM 625 C C . TYR A 1 82 ? 4.677 -3.480 2.596 1.00 93.62 82 TYR A C 1
ATOM 627 O O . TYR A 1 82 ? 3.909 -2.524 2.591 1.00 93.62 82 TYR A O 1
ATOM 635 N N . HIS A 1 83 ? 5.657 -3.609 1.698 1.00 87.44 83 HIS A N 1
ATOM 636 C CA . HIS A 1 83 ? 5.995 -2.601 0.680 1.00 87.44 83 HIS A CA 1
ATOM 637 C C . HIS A 1 83 ? 4.817 -2.174 -0.219 1.00 87.44 83 HIS A C 1
ATOM 639 O O . HIS A 1 83 ? 4.848 -1.109 -0.827 1.00 87.44 83 HIS A O 1
ATOM 645 N N . HIS A 1 84 ? 3.788 -3.015 -0.336 1.00 90.75 84 HIS A N 1
ATOM 646 C CA . HIS A 1 84 ? 2.641 -2.745 -1.194 1.00 90.75 84 HIS A CA 1
ATOM 647 C C . HIS A 1 84 ? 1.748 -1.612 -0.673 1.00 90.75 84 HIS A C 1
ATOM 649 O O . HIS A 1 84 ? 1.036 -0.998 -1.468 1.00 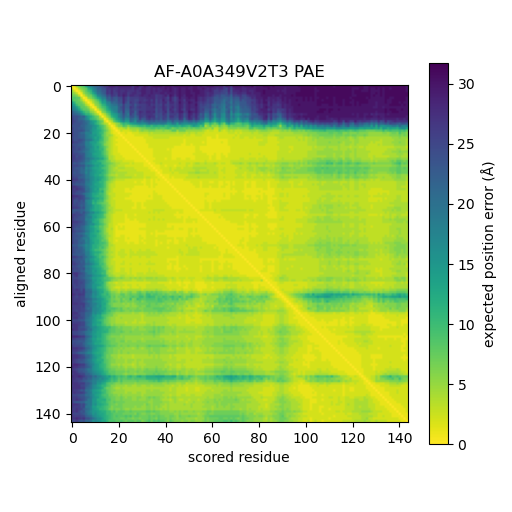90.75 84 HIS A O 1
ATOM 655 N N . PHE A 1 85 ? 1.750 -1.356 0.635 1.00 95.31 85 PHE A N 1
ATOM 656 C CA . PHE A 1 85 ? 0.843 -0.397 1.246 1.00 95.31 85 PHE A CA 1
ATOM 657 C C . PHE A 1 85 ? 1.449 1.005 1.330 1.00 95.31 85 PHE A C 1
ATOM 659 O O . PHE A 1 85 ? 2.556 1.206 1.824 1.00 95.31 85 PHE A O 1
ATOM 666 N N . ASP A 1 86 ? 0.681 1.993 0.886 1.00 94.88 86 ASP A N 1
ATOM 667 C CA . ASP A 1 86 ? 1.015 3.406 0.949 1.00 94.88 86 ASP A CA 1
ATOM 668 C C . ASP A 1 86 ? 0.361 4.022 2.191 1.00 94.88 86 ASP A C 1
ATOM 670 O O . ASP A 1 86 ? -0.790 4.459 2.171 1.00 94.88 86 ASP A O 1
ATOM 674 N N . VAL A 1 87 ? 1.095 4.035 3.302 1.00 94.94 87 VAL A N 1
ATOM 675 C CA . VAL A 1 87 ? 0.644 4.651 4.558 1.00 94.94 87 VAL A CA 1
ATOM 676 C C . VAL A 1 87 ? 0.911 6.153 4.525 1.00 94.94 87 VAL A C 1
ATOM 678 O O . VAL A 1 87 ? 2.056 6.568 4.374 1.00 94.94 87 VAL A O 1
ATOM 681 N N . VAL A 1 88 ? -0.134 6.960 4.721 1.00 93.19 88 VAL A N 1
ATOM 682 C CA . VAL A 1 88 ? -0.051 8.430 4.747 1.00 93.19 88 VAL A CA 1
ATOM 683 C C . VAL A 1 88 ? -0.290 8.922 6.168 1.00 93.19 88 VAL A C 1
ATOM 685 O O . VAL A 1 88 ? -1.360 8.707 6.759 1.00 93.19 88 VAL A O 1
ATOM 688 N N . ARG A 1 89 ? 0.722 9.578 6.738 1.00 86.38 89 ARG A N 1
ATOM 689 C CA . ARG A 1 89 ? 0.641 10.177 8.076 1.00 86.38 89 ARG A CA 1
ATOM 690 C C . ARG A 1 89 ? -0.085 11.521 8.024 1.00 86.38 89 ARG A C 1
ATOM 692 O O . ARG A 1 89 ? -0.355 12.085 6.969 1.00 86.38 89 ARG A O 1
ATOM 699 N N . GLU A 1 90 ? -0.427 12.049 9.195 1.00 79.62 90 GLU A N 1
ATOM 700 C CA . GLU A 1 90 ? -1.046 13.373 9.285 1.00 79.62 90 GLU A CA 1
ATOM 701 C C . GLU A 1 90 ? -0.156 14.452 8.661 1.00 79.62 90 GLU A C 1
ATOM 703 O O . GLU A 1 90 ? 1.021 14.563 8.997 1.00 79.62 90 GLU A O 1
ATOM 708 N N . GLY A 1 91 ? -0.737 15.258 7.771 1.00 79.50 91 GLY A N 1
ATOM 709 C CA . GLY A 1 91 ? -0.028 16.343 7.090 1.00 79.50 91 GLY A CA 1
ATOM 710 C C . GLY A 1 91 ? 0.863 15.895 5.929 1.00 79.50 91 GLY A C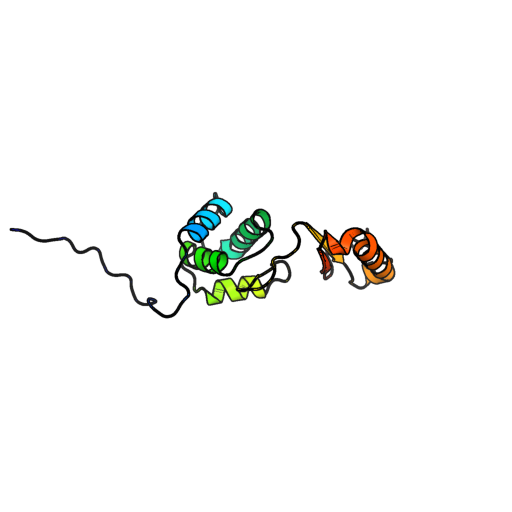 1
ATOM 711 O O . GLY A 1 91 ? 1.414 16.752 5.240 1.00 79.50 91 GLY A O 1
ATOM 712 N N . GLU A 1 92 ? 0.985 14.592 5.668 1.00 86.94 92 GLU A N 1
ATOM 713 C CA . GLU A 1 92 ? 1.653 14.099 4.467 1.00 86.94 92 GLU A CA 1
ATOM 714 C C . GLU A 1 92 ? 0.736 14.224 3.248 1.00 86.94 92 GLU A C 1
ATOM 716 O O . GLU A 1 92 ? -0.489 14.097 3.325 1.00 86.94 92 GLU A O 1
ATOM 721 N N . LYS A 1 93 ? 1.344 14.492 2.092 1.00 85.94 93 LYS A N 1
ATOM 722 C CA . LYS A 1 93 ? 0.623 14.551 0.824 1.00 85.94 93 LYS A CA 1
ATOM 723 C C . LYS A 1 93 ? 0.267 13.128 0.393 1.00 85.94 93 LYS A C 1
ATOM 725 O O . LYS A 1 93 ? 1.148 12.274 0.316 1.00 85.94 93 LYS A O 1
ATOM 730 N N . ALA A 1 94 ? -1.004 12.899 0.071 1.00 88.62 94 ALA A N 1
ATOM 731 C CA . ALA A 1 94 ? -1.433 11.634 -0.511 1.00 88.62 94 ALA A CA 1
ATOM 732 C C . ALA A 1 94 ? -0.697 11.359 -1.843 1.00 88.62 94 ALA A C 1
ATOM 734 O O . ALA A 1 94 ? -0.358 12.309 -2.564 1.00 88.62 94 ALA A O 1
ATOM 735 N N . PRO A 1 95 ? -0.445 10.081 -2.185 1.00 88.00 95 PRO A N 1
ATOM 736 C CA . PRO A 1 95 ? 0.078 9.702 -3.492 1.00 88.00 95 PRO A CA 1
ATOM 737 C C . PRO A 1 95 ? -0.805 10.211 -4.637 1.00 88.00 95 PRO A C 1
ATOM 739 O O . PRO A 1 95 ? -1.976 10.532 -4.445 1.00 88.00 95 PRO A O 1
ATOM 742 N N . ALA A 1 96 ? -0.246 10.247 -5.846 1.00 88.00 96 ALA A N 1
ATOM 743 C CA . ALA A 1 96 ? -1.041 10.472 -7.048 1.00 88.00 96 ALA A CA 1
ATOM 744 C C . ALA A 1 96 ? -2.115 9.379 -7.208 1.00 88.00 96 ALA A C 1
ATOM 746 O O . ALA A 1 96 ? -1.884 8.224 -6.845 1.00 88.00 96 ALA A O 1
ATOM 747 N N . ASP A 1 97 ? -3.248 9.734 -7.822 1.00 87.06 97 ASP A N 1
ATOM 748 C CA . ASP A 1 97 ? -4.395 8.833 -8.032 1.00 87.06 97 ASP A CA 1
ATOM 749 C C . ASP A 1 97 ? -4.026 7.544 -8.783 1.00 87.06 97 ASP A C 1
ATOM 751 O O . ASP A 1 97 ? -4.654 6.497 -8.598 1.00 87.06 97 ASP A O 1
ATOM 755 N N . LEU A 1 98 ? -2.992 7.621 -9.626 1.00 91.00 98 LEU A N 1
ATOM 756 C CA . LEU A 1 98 ? -2.402 6.490 -10.324 1.00 91.00 98 LEU A CA 1
ATOM 757 C C . LEU A 1 98 ? -0.944 6.306 -9.897 1.00 91.00 98 LEU A C 1
ATOM 759 O O . LEU A 1 98 ? -0.126 7.223 -9.998 1.00 91.00 98 LEU A O 1
ATOM 763 N N . THR A 1 99 ? -0.618 5.085 -9.477 1.00 92.81 99 THR A N 1
ATOM 764 C CA . THR A 1 99 ? 0.758 4.634 -9.252 1.00 92.81 99 THR A CA 1
ATOM 765 C C . THR A 1 99 ? 1.101 3.554 -10.276 1.00 92.81 99 THR A C 1
ATOM 767 O O . THR A 1 99 ? 0.419 2.532 -10.346 1.00 92.81 99 THR A O 1
ATOM 770 N N . VAL A 1 100 ? 2.159 3.772 -11.056 1.00 94.88 100 VAL A N 1
ATOM 771 C CA . VAL A 1 100 ? 2.735 2.779 -11.972 1.00 94.88 100 VAL A CA 1
ATOM 772 C C . VAL A 1 100 ? 3.966 2.194 -11.302 1.00 94.88 100 VAL A C 1
ATOM 774 O O . VAL A 1 100 ? 4.901 2.918 -10.971 1.00 94.88 100 VAL A O 1
ATOM 777 N N . ARG A 1 101 ? 3.946 0.882 -11.075 1.00 95.44 101 ARG A N 1
ATOM 778 C CA . ARG A 1 101 ? 5.035 0.150 -10.429 1.00 95.44 101 ARG A CA 1
ATOM 779 C C . ARG A 1 101 ? 5.905 -0.497 -11.493 1.00 95.44 101 ARG A C 1
ATOM 781 O O . ARG A 1 101 ? 5.365 -1.222 -12.317 1.00 95.44 101 ARG A O 1
ATOM 788 N N . VAL A 1 102 ? 7.208 -0.236 -11.460 1.00 97.06 102 VAL A N 1
ATOM 789 C CA . VAL A 1 102 ? 8.176 -0.782 -12.420 1.00 97.06 102 VAL A CA 1
ATOM 790 C C . VAL A 1 102 ? 9.223 -1.588 -11.668 1.00 97.06 102 VAL A C 1
ATOM 792 O O . VAL A 1 102 ? 9.838 -1.088 -10.721 1.00 97.06 102 VAL A O 1
ATOM 795 N N . CYS A 1 103 ? 9.410 -2.838 -12.074 1.00 97.25 103 CYS A N 1
ATOM 796 C CA . CYS A 1 103 ? 10.427 -3.711 -11.515 1.00 97.25 103 CYS A CA 1
ATOM 797 C C . CYS A 1 103 ? 11.820 -3.226 -11.934 1.00 97.25 103 CYS A C 1
ATOM 799 O O . CYS A 1 103 ? 12.105 -3.092 -13.124 1.00 97.25 103 CYS A O 1
ATOM 801 N N . ASP A 1 104 ? 12.718 -3.021 -10.971 1.00 96.44 104 ASP A N 1
ATOM 802 C CA . ASP A 1 104 ? 14.118 -2.646 -11.230 1.00 96.44 104 ASP A CA 1
ATOM 803 C C . ASP A 1 104 ? 15.128 -3.711 -10.771 1.00 96.44 104 ASP A C 1
ATOM 805 O O . ASP A 1 104 ? 16.339 -3.491 -10.766 1.00 96.44 104 ASP A O 1
ATOM 809 N N . SER A 1 105 ? 14.635 -4.909 -10.439 1.00 96.44 105 SER A N 1
ATOM 810 C CA . SER A 1 105 ? 15.479 -6.060 -10.108 1.00 96.44 105 SER A CA 1
ATOM 811 C C . SER A 1 105 ? 16.310 -6.533 -11.306 1.00 96.44 105 SER A C 1
ATOM 813 O O . SER A 1 105 ? 16.044 -6.170 -12.450 1.00 96.44 105 SER A O 1
ATOM 815 N N . VAL A 1 106 ? 17.297 -7.398 -11.041 1.00 97.00 106 VAL A N 1
ATOM 816 C CA . VAL A 1 106 ? 18.366 -7.805 -11.977 1.00 97.00 106 VAL A CA 1
ATOM 817 C C . VAL A 1 106 ? 17.893 -8.014 -13.417 1.00 97.00 106 VAL A C 1
ATOM 819 O O . VAL A 1 106 ? 18.417 -7.368 -14.318 1.00 97.00 106 VAL A O 1
ATOM 822 N N . SER A 1 107 ? 16.895 -8.872 -13.651 1.00 97.38 107 SER A N 1
ATOM 823 C CA . SER A 1 107 ? 16.396 -9.122 -15.007 1.00 97.38 107 SER A CA 1
ATOM 824 C C . SER A 1 107 ? 15.861 -7.843 -15.654 1.00 97.38 107 SER A C 1
ATOM 826 O O . SER A 1 107 ? 16.320 -7.465 -16.722 1.00 97.38 107 SER A O 1
ATOM 828 N N . CYS A 1 108 ? 14.954 -7.117 -15.003 1.00 98.19 108 CYS A N 1
ATOM 829 C CA . CYS A 1 108 ? 14.386 -5.899 -15.586 1.00 98.19 108 CYS A CA 1
ATOM 830 C C . CYS A 1 108 ? 15.451 -4.813 -15.800 1.00 98.19 108 CYS A C 1
ATOM 832 O O . CYS A 1 108 ? 15.445 -4.165 -16.842 1.00 98.19 108 CYS A O 1
ATOM 834 N N . SER A 1 109 ? 16.421 -4.678 -14.891 1.00 97.25 109 SER A N 1
ATOM 835 C CA . SER A 1 109 ? 17.565 -3.776 -15.066 1.00 97.25 109 SER A CA 1
ATOM 836 C C . SER A 1 109 ? 18.377 -4.106 -16.329 1.00 97.25 109 SER A C 1
ATOM 838 O O . SER A 1 109 ? 18.625 -3.214 -17.140 1.00 97.25 109 SER A O 1
ATOM 840 N N . LEU A 1 110 ? 18.699 -5.387 -16.561 1.00 97.38 110 LEU A N 1
ATOM 841 C CA . LEU A 1 110 ? 19.426 -5.845 -17.756 1.00 97.38 110 LEU A CA 1
ATOM 842 C C . LEU A 1 110 ? 18.647 -5.627 -19.062 1.00 97.38 110 LEU A C 1
ATOM 844 O O . LEU A 1 110 ? 19.255 -5.386 -20.102 1.00 97.38 110 LEU A O 1
ATOM 848 N N . PHE A 1 111 ? 17.316 -5.704 -19.007 1.00 97.62 111 PHE A N 1
ATOM 849 C CA . PHE A 1 111 ? 16.431 -5.547 -20.165 1.00 97.62 111 PHE A CA 1
ATOM 850 C C . PHE A 1 111 ? 15.890 -4.116 -20.346 1.00 97.62 111 PHE A C 1
ATOM 852 O O . PHE A 1 111 ? 15.030 -3.888 -21.192 1.00 97.62 111 PHE A O 1
ATOM 859 N N . GLY A 1 112 ? 16.417 -3.130 -19.610 1.00 97.19 112 GLY A N 1
ATOM 860 C CA . GLY A 1 112 ? 16.128 -1.714 -19.860 1.00 97.19 112 GLY A CA 1
ATOM 861 C C . GLY A 1 112 ? 15.068 -1.075 -18.957 1.00 97.19 112 GLY A C 1
ATOM 862 O O . GLY A 1 112 ? 14.399 -0.134 -19.385 1.00 97.19 112 GLY A O 1
ATOM 863 N N . ALA A 1 113 ? 14.937 -1.518 -17.703 1.00 97.56 113 ALA A N 1
ATOM 864 C CA . ALA A 1 113 ? 14.078 -0.856 -16.715 1.00 97.56 113 ALA A CA 1
ATOM 865 C C . ALA A 1 113 ? 14.451 0.619 -16.490 1.00 97.56 113 ALA A C 1
ATOM 867 O O . ALA A 1 113 ? 13.568 1.451 -16.330 1.00 97.56 113 ALA A O 1
ATOM 868 N N . GLU A 1 114 ? 15.741 0.966 -16.517 1.00 97.25 114 GLU A N 1
ATOM 869 C CA . GLU A 1 114 ? 16.198 2.341 -16.269 1.00 97.25 114 GLU A CA 1
ATOM 870 C C . GLU A 1 114 ? 15.712 3.334 -17.351 1.00 97.25 114 GLU A C 1
ATOM 872 O O . GLU A 1 114 ? 15.057 4.321 -16.996 1.00 97.25 114 GLU A O 1
ATOM 877 N N . PRO A 1 115 ? 15.912 3.069 -18.664 1.00 97.50 115 PRO A N 1
ATOM 878 C CA . PRO A 1 115 ? 15.269 3.850 -19.721 1.00 97.50 115 PRO A CA 1
ATOM 879 C C . PRO A 1 115 ? 13.742 3.909 -19.612 1.00 97.50 115 PRO A C 1
ATOM 881 O O . PRO A 1 115 ? 13.164 4.968 -19.846 1.00 97.50 115 PRO A O 1
ATOM 884 N N . LEU A 1 116 ? 13.088 2.795 -19.258 1.00 96.75 116 LEU A N 1
ATOM 885 C CA . LEU A 1 116 ? 11.630 2.736 -19.119 1.00 96.75 116 LEU A CA 1
ATOM 886 C C . LEU A 1 116 ? 11.135 3.671 -18.008 1.00 96.75 116 LEU A C 1
ATOM 888 O O . LEU A 1 116 ? 10.228 4.469 -18.238 1.00 96.75 116 LEU A O 1
ATOM 892 N N . ILE A 1 117 ? 11.752 3.605 -16.827 1.00 97.31 117 ILE A N 1
ATOM 893 C CA . ILE A 1 117 ? 11.426 4.466 -15.684 1.00 97.31 117 ILE A CA 1
ATOM 894 C C . ILE A 1 117 ? 11.636 5.932 -16.061 1.00 97.31 117 ILE A C 1
ATOM 896 O O . ILE A 1 117 ? 10.716 6.732 -15.909 1.00 97.31 117 ILE A O 1
ATOM 900 N N . SER A 1 118 ? 12.792 6.263 -16.642 1.00 96.94 118 SER A N 1
ATOM 901 C CA . SER A 1 118 ? 13.112 7.633 -17.064 1.00 96.94 118 SER A CA 1
ATOM 902 C C . SER A 1 118 ? 12.097 8.183 -18.075 1.00 96.94 118 SER A C 1
ATOM 904 O O . SER A 1 118 ? 11.665 9.333 -17.973 1.00 96.94 118 SER A O 1
ATOM 906 N N . ALA A 1 119 ? 11.677 7.363 -19.045 1.00 96.88 119 ALA A N 1
ATOM 907 C CA . ALA A 1 119 ? 10.674 7.752 -20.033 1.00 96.88 119 ALA A CA 1
ATOM 908 C C . ALA A 1 119 ? 9.300 8.000 -19.389 1.00 96.88 119 ALA A C 1
ATOM 910 O O . ALA A 1 119 ? 8.640 8.993 -19.700 1.00 96.88 119 ALA A O 1
ATOM 911 N N . LEU A 1 120 ? 8.886 7.130 -18.462 1.00 96.50 120 LEU A N 1
ATOM 912 C CA . LEU A 1 120 ? 7.626 7.276 -17.733 1.00 96.50 120 LEU A CA 1
ATOM 913 C C . LEU A 1 120 ? 7.621 8.524 -16.843 1.00 96.50 120 LEU A C 1
ATOM 915 O O . LEU A 1 120 ? 6.636 9.262 -16.837 1.00 96.50 120 LEU A O 1
ATOM 919 N N . GLU A 1 121 ? 8.714 8.790 -16.132 1.00 95.62 121 GLU A N 1
ATOM 920 C CA . GLU A 1 121 ? 8.865 9.983 -15.294 1.00 95.62 121 GLU A CA 1
ATOM 921 C C . GLU A 1 121 ? 8.832 11.262 -16.136 1.00 95.62 121 GLU A C 1
ATOM 923 O O . GLU A 1 121 ? 8.084 12.186 -15.818 1.00 95.62 121 GLU A O 1
ATOM 928 N N . SER A 1 122 ? 9.559 11.293 -17.258 1.00 95.88 122 SER A N 1
ATOM 929 C CA . SER A 1 122 ? 9.577 12.450 -18.159 1.00 95.88 122 SER A CA 1
ATOM 930 C C . SER A 1 122 ? 8.214 12.738 -18.790 1.00 95.88 122 SER A C 1
ATOM 932 O O . SER A 1 122 ? 7.913 13.899 -19.067 1.00 95.88 122 SER A O 1
ATOM 934 N N . GLN A 1 123 ? 7.415 11.709 -19.074 1.00 95.50 123 GLN A N 1
ATOM 935 C CA . GLN A 1 123 ? 6.140 11.874 -19.772 1.00 95.50 123 GLN A CA 1
ATOM 936 C C . GLN A 1 123 ? 4.957 12.083 -18.814 1.00 95.50 123 GLN A C 1
ATOM 938 O O . GLN A 1 123 ? 4.000 12.779 -19.164 1.00 95.50 123 GLN A O 1
ATOM 943 N N . TYR A 1 124 ? 5.004 11.488 -17.617 1.00 94.62 124 TYR A N 1
ATOM 944 C CA . TYR A 1 124 ? 3.849 11.395 -16.719 1.00 94.62 124 TYR A CA 1
ATOM 945 C C . TYR A 1 124 ? 4.123 11.787 -15.261 1.00 94.62 124 TYR A C 1
ATOM 947 O O . TYR A 1 124 ? 3.169 11.807 -14.482 1.00 94.62 124 TYR A O 1
ATOM 955 N N . GLY A 1 125 ? 5.357 12.130 -14.875 1.00 85.06 125 GLY A N 1
ATOM 956 C CA . GLY A 1 125 ? 5.761 12.312 -13.470 1.00 85.06 125 GLY A CA 1
ATOM 957 C C . GLY A 1 125 ? 4.986 13.374 -12.676 1.00 85.06 125 GLY A C 1
ATOM 958 O O . GLY A 1 125 ? 4.922 13.301 -11.453 1.00 85.06 125 GLY A O 1
ATOM 959 N N . GLU A 1 126 ? 4.337 14.332 -13.344 1.00 87.00 126 GLU A N 1
ATOM 960 C CA . GLU A 1 126 ? 3.470 15.321 -12.681 1.00 87.00 126 GLU A CA 1
ATOM 961 C C . GLU A 1 126 ? 2.074 14.777 -12.331 1.00 87.00 126 GLU A C 1
ATOM 963 O O . GLU A 1 126 ? 1.425 15.274 -11.410 1.00 87.00 126 GLU A O 1
ATOM 968 N N . LYS A 1 127 ? 1.592 13.774 -13.075 1.00 89.06 127 LYS A N 1
ATOM 969 C CA . LYS A 1 127 ? 0.220 13.238 -12.979 1.00 89.06 127 LYS A CA 1
ATOM 970 C C . LYS A 1 127 ? 0.163 11.841 -12.369 1.00 89.06 127 LYS A C 1
ATOM 972 O O . LYS A 1 127 ? -0.877 11.443 -11.852 1.00 89.06 127 LYS A O 1
ATOM 977 N N . VAL A 1 128 ? 1.253 11.088 -12.472 1.00 94.19 128 VAL A N 1
ATOM 978 C CA . VAL A 1 128 ? 1.341 9.674 -12.112 1.00 94.19 128 VAL A CA 1
ATOM 979 C C . VAL A 1 128 ? 2.569 9.469 -11.2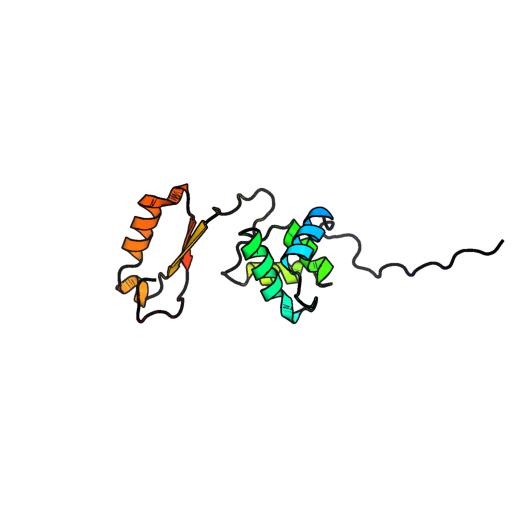42 1.00 94.19 128 VAL A C 1
ATOM 981 O O . VAL A 1 128 ? 3.653 9.962 -11.552 1.00 94.19 128 VAL A O 1
ATOM 984 N N . ARG A 1 129 ? 2.419 8.701 -10.164 1.00 94.19 129 ARG A N 1
ATOM 985 C CA . ARG A 1 129 ? 3.555 8.277 -9.345 1.00 94.19 129 ARG A CA 1
ATOM 986 C C . ARG A 1 129 ? 4.222 7.077 -10.008 1.00 94.19 129 ARG A C 1
ATOM 988 O O . ARG A 1 129 ? 3.628 6.003 -10.065 1.00 94.19 129 ARG A O 1
ATOM 995 N N . ILE A 1 130 ? 5.454 7.243 -10.475 1.00 95.81 130 ILE A N 1
ATOM 996 C CA . ILE A 1 130 ? 6.286 6.121 -10.918 1.00 95.81 130 ILE A CA 1
ATOM 997 C C . ILE A 1 130 ? 7.005 5.567 -9.688 1.00 95.81 130 ILE A C 1
ATOM 999 O O . ILE A 1 130 ? 7.724 6.287 -9.000 1.00 95.81 130 ILE A O 1
ATOM 1003 N N . GLN A 1 131 ? 6.745 4.307 -9.355 1.00 94.88 131 GLN A N 1
ATOM 1004 C CA . GLN A 1 131 ? 7.310 3.642 -8.187 1.00 94.88 131 GLN A CA 1
ATOM 1005 C C . GLN A 1 131 ? 8.196 2.487 -8.640 1.00 94.88 131 GLN A C 1
ATOM 1007 O O . GLN A 1 131 ? 7.728 1.521 -9.236 1.00 94.88 131 GLN A O 1
ATOM 1012 N N . ARG A 1 132 ? 9.479 2.557 -8.300 1.00 95.38 132 ARG A N 1
ATOM 1013 C CA . ARG A 1 132 ? 10.382 1.409 -8.400 1.00 95.38 132 ARG A CA 1
ATOM 1014 C C . ARG A 1 132 ? 9.986 0.345 -7.390 1.00 95.38 132 ARG A C 1
ATOM 1016 O O . ARG A 1 132 ? 9.779 0.671 -6.218 1.00 95.38 132 ARG A O 1
ATOM 1023 N N . VAL A 1 133 ? 9.881 -0.902 -7.837 1.00 95.81 133 VAL A N 1
ATOM 1024 C CA . VAL A 1 133 ? 9.502 -2.032 -6.985 1.00 95.81 133 VAL A CA 1
ATOM 1025 C C . VAL A 1 133 ? 10.459 -3.217 -7.130 1.00 95.81 133 VAL A C 1
ATOM 1027 O O . VAL A 1 133 ? 11.058 -3.407 -8.192 1.00 95.81 133 VAL A O 1
ATOM 1030 N N . PRO A 1 134 ? 10.572 -4.062 -6.087 1.00 94.19 134 PRO A N 1
ATOM 1031 C CA . PRO A 1 134 ? 11.269 -5.339 -6.184 1.00 94.19 134 PRO A CA 1
ATOM 1032 C C . PRO A 1 134 ? 10.649 -6.286 -7.222 1.00 94.19 134 PRO A C 1
ATOM 1034 O O . PRO A 1 134 ? 9.569 -6.046 -7.760 1.00 94.19 134 PRO A O 1
ATOM 1037 N N . CYS A 1 135 ? 11.335 -7.406 -7.458 1.00 95.25 135 CYS A N 1
ATOM 1038 C CA . CYS A 1 135 ? 10.942 -8.429 -8.420 1.00 95.25 135 CYS A CA 1
ATOM 1039 C C . CYS A 1 135 ? 9.463 -8.828 -8.308 1.00 95.25 135 CYS A C 1
ATOM 1041 O O . CYS A 1 135 ? 9.010 -9.307 -7.270 1.00 95.25 135 CYS A O 1
ATOM 1043 N N . VAL A 1 136 ? 8.742 -8.702 -9.424 1.00 95.00 136 VAL A N 1
ATOM 1044 C CA . VAL A 1 136 ? 7.326 -9.088 -9.562 1.00 95.00 136 VAL A CA 1
ATOM 1045 C C . VAL A 1 136 ? 7.132 -10.496 -10.143 1.00 95.00 136 VAL A C 1
ATOM 1047 O O . VAL A 1 136 ? 6.011 -10.905 -10.424 1.00 95.00 136 VAL A O 1
ATOM 1050 N N . GLY A 1 137 ? 8.219 -11.244 -10.364 1.00 95.88 137 GLY A N 1
ATOM 1051 C CA . GLY A 1 137 ? 8.166 -12.641 -10.810 1.00 95.88 137 GLY A CA 1
ATOM 1052 C C . GLY A 1 137 ? 7.830 -12.861 -12.290 1.00 95.88 137 GLY A C 1
ATOM 1053 O O . GLY A 1 137 ? 7.549 -13.991 -12.674 1.00 95.88 137 GLY A O 1
ATOM 1054 N N . ARG A 1 138 ? 7.876 -11.818 -13.131 1.00 96.50 138 ARG A N 1
ATOM 1055 C CA . ARG A 1 138 ? 7.602 -11.893 -14.583 1.00 96.50 138 ARG A CA 1
ATOM 1056 C C . ARG A 1 138 ? 8.854 -11.698 -15.440 1.00 96.50 138 ARG A C 1
ATOM 1058 O O . ARG A 1 138 ? 8.888 -10.875 -16.352 1.00 96.50 138 ARG A O 1
ATOM 1065 N N . CYS A 1 139 ? 9.920 -12.417 -15.098 1.00 96.81 139 CYS A N 1
ATOM 1066 C CA . CYS A 1 139 ? 11.222 -12.255 -15.750 1.00 96.81 139 CYS A CA 1
ATOM 1067 C C . CYS A 1 139 ? 11.212 -12.639 -17.240 1.00 96.81 139 CYS A C 1
ATOM 1069 O O . CYS A 1 139 ? 12.037 -12.133 -17.992 1.00 96.81 139 CYS A O 1
ATOM 1071 N N . ASP A 1 140 ? 10.286 -13.498 -17.668 1.00 97.00 140 ASP A N 1
ATOM 1072 C CA . ASP A 1 140 ? 10.068 -13.906 -19.063 1.00 97.00 140 ASP A CA 1
ATOM 1073 C C . ASP A 1 140 ? 9.617 -12.752 -19.973 1.00 97.00 140 ASP A C 1
ATOM 1075 O O . ASP A 1 140 ? 9.862 -12.785 -21.176 1.00 97.00 140 ASP A O 1
ATOM 1079 N N . ALA A 1 141 ? 8.992 -11.728 -19.389 1.00 96.81 141 ALA A N 1
ATOM 1080 C CA . ALA A 1 141 ? 8.480 -10.553 -20.086 1.00 96.81 141 ALA A CA 1
ATOM 1081 C C . ALA A 1 141 ? 9.244 -9.268 -19.728 1.00 96.81 141 ALA A C 1
ATOM 1083 O O . ALA A 1 141 ? 8.742 -8.178 -19.985 1.00 96.81 141 ALA A O 1
ATOM 1084 N N . ALA A 1 142 ? 10.421 -9.381 -19.101 1.00 95.69 142 ALA A N 1
ATOM 1085 C CA . ALA A 1 142 ? 11.186 -8.227 -18.641 1.00 95.69 142 ALA A CA 1
ATOM 1086 C C . ALA A 1 142 ? 11.520 -7.244 -19.792 1.00 95.69 142 ALA A C 1
ATOM 1088 O O . ALA A 1 142 ? 11.878 -7.697 -20.883 1.00 95.69 142 ALA A O 1
ATOM 1089 N N . PRO A 1 143 ? 11.491 -5.916 -19.546 1.00 96.19 143 PRO A N 1
ATOM 1090 C CA . PRO A 1 143 ? 11.123 -5.243 -18.296 1.00 96.19 143 PRO A CA 1
ATOM 1091 C C . PRO A 1 143 ? 9.597 -5.134 -18.105 1.00 96.19 143 PRO A C 1
ATOM 1093 O O . PRO A 1 143 ? 8.847 -5.070 -19.077 1.00 96.19 143 PRO A O 1
ATOM 1096 N N . VAL A 1 144 ? 9.152 -5.088 -16.844 1.00 94.19 144 VAL A N 1
ATOM 1097 C CA . VAL A 1 144 ? 7.731 -5.011 -16.444 1.00 94.19 144 VAL A CA 1
ATOM 1098 C C . VAL A 1 144 ? 7.484 -4.013 -15.327 1.00 94.19 144 VAL A C 1
ATOM 1100 O O . VAL A 1 144 ? 8.419 -3.766 -14.530 1.00 94.19 144 VAL A O 1
#

Foldseek 3Di:
DDDDDDDDDDDDPPDPDDDADPVLLVLLCVQCPPPDLEPVCLVVSQVSSCVVVVAAELNNLVSNCVSSVHDSVVSVCVQVVDPVHHYAYPPRDHFAPAEDEWECPDLQVVVQSPVVLVVCCVVCVVRYHYHYDHDPPPSVPHGD

Sequence (144 aa):
MKKSSH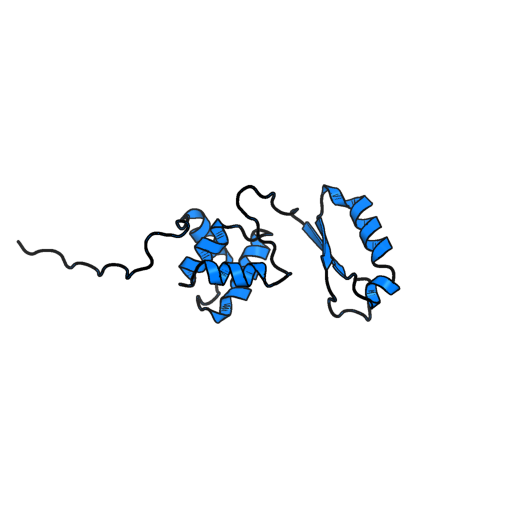KRIRGKGAGKGRAVDPAAQAEVSAAIDGIALQRDHLIECLHRIQDRYKHLSAPHLTALADLLQLAPTEVYEVATFYHHFDVVREGEKAPADLTVRVCDSVSCSLFGAEPLISALESQYGEKVRIQRVPCVGRCDAAPV

Mean predicted aligned error: 7.55 Å

Nearest PDB structures (foldseek):
  7vw6-assembly1_B  TM=8.943E-01  e=3.052E-15  Methylorubrum extorquens AM1
  8j83-assembly1_B  TM=8.849E-01  e=3.944E-15  Methylorubrum extorquens AM1
  6vw7-assembly1_A  TM=7.419E-01  e=1.192E-09  Cupriavidus necator
  7p64-assembly1_E  TM=7.483E-01  e=2.262E-09  Escherichia coli BL21(DE3)
  8q0a-assembly1_E  TM=7.354E-01  e=1.873E-08  Bos taurus